Protein AF-A0A1Y3YQ06-F1 (afdb_monomer)

Secondary structure (DSSP, 8-state):
------EEE-HHHHHHHHHHHHHTT--HHHHHHHTT--HHHHHHHHTTEEE--

Mean predicted aligned error: 8.53 Å

pLDDT: mean 72.63, std 13.45, range [40.25, 91.31]

Structure (mmCIF, N/CA/C/O backbone):
data_AF-A0A1Y3YQ06-F1
#
_entry.id   AF-A0A1Y3YQ06-F1
#
loop_
_atom_site.group_PDB
_atom_site.id
_atom_site.type_symbol
_atom_site.label_atom_id
_atom_site.label_alt_id
_atom_site.label_comp_id
_atom_site.label_asym_id
_atom_site.label_entity_id
_atom_site.label_seq_id
_atom_site.pdbx_PDB_ins_code
_atom_site.Cartn_x
_atom_site.Cartn_y
_atom_site.Cartn_z
_atom_site.occupancy
_atom_site.B_iso_or_equiv
_atom_site.auth_seq_id
_atom_site.auth_comp_id
_atom_site.auth_asym_id
_atom_site.auth_atom_id
_atom_site.pdbx_PDB_model_num
ATOM 1 N N . MET A 1 1 ? 2.574 1.642 -32.591 1.00 40.25 1 MET A N 1
ATOM 2 C CA . MET A 1 1 ? 2.853 2.714 -31.608 1.00 40.25 1 MET A CA 1
ATOM 3 C C . MET A 1 1 ? 3.448 2.072 -30.361 1.00 40.25 1 MET A C 1
ATOM 5 O O . MET A 1 1 ? 2.747 1.317 -29.697 1.00 40.25 1 MET A O 1
ATOM 9 N N . LYS A 1 2 ? 4.749 2.262 -30.088 1.00 42.31 2 LYS A N 1
ATOM 10 C CA . LYS A 1 2 ? 5.361 1.762 -28.846 1.00 42.31 2 LYS A CA 1
ATOM 11 C C . LYS A 1 2 ? 4.765 2.564 -27.691 1.00 42.31 2 LYS A C 1
ATOM 13 O O . LYS A 1 2 ? 4.856 3.783 -27.666 1.00 42.31 2 LYS A O 1
ATOM 18 N N . SER A 1 3 ? 4.064 1.877 -26.799 1.00 46.62 3 SER A N 1
ATOM 19 C CA . SER A 1 3 ? 3.497 2.476 -25.597 1.00 46.62 3 SER A CA 1
ATOM 20 C C . SER A 1 3 ? 4.671 2.880 -24.702 1.00 46.62 3 SER A C 1
ATOM 22 O O . SER A 1 3 ? 5.328 1.993 -24.164 1.00 46.62 3 SER A O 1
ATOM 24 N N . ASN A 1 4 ? 4.949 4.184 -24.572 1.00 49.62 4 ASN A N 1
ATOM 25 C CA . ASN A 1 4 ? 5.914 4.762 -23.621 1.00 49.62 4 ASN A CA 1
ATOM 26 C C . ASN A 1 4 ? 5.407 4.601 -22.177 1.00 49.62 4 ASN A C 1
ATOM 28 O O . ASN A 1 4 ? 5.254 5.560 -21.429 1.00 49.62 4 ASN A O 1
ATOM 32 N N . ARG A 1 5 ? 5.073 3.372 -21.788 1.00 52.66 5 ARG A N 1
ATOM 33 C CA . ARG A 1 5 ? 4.788 3.036 -20.402 1.00 52.66 5 ARG A CA 1
ATOM 34 C C . ARG A 1 5 ? 6.128 3.016 -19.687 1.00 52.66 5 ARG A C 1
ATOM 36 O O . ARG A 1 5 ? 6.850 2.028 -19.768 1.00 52.66 5 ARG A O 1
ATOM 43 N N . PHE A 1 6 ? 6.469 4.132 -19.053 1.00 52.72 6 PHE A N 1
ATOM 44 C CA . PHE A 1 6 ? 7.564 4.183 -18.099 1.00 52.72 6 PHE A CA 1
ATOM 45 C C . PHE A 1 6 ? 7.168 3.283 -16.931 1.00 52.72 6 PHE A C 1
ATOM 47 O O . PHE A 1 6 ? 6.299 3.627 -16.134 1.00 52.72 6 PHE A O 1
ATOM 54 N N . ILE A 1 7 ? 7.735 2.079 -16.906 1.00 53.59 7 ILE A N 1
ATOM 55 C CA . ILE A 1 7 ? 7.661 1.200 -15.745 1.00 53.59 7 ILE A CA 1
ATOM 56 C C . ILE A 1 7 ? 8.718 1.745 -14.798 1.00 53.59 7 ILE A C 1
ATOM 58 O O . ILE A 1 7 ? 9.909 1.507 -14.983 1.00 53.59 7 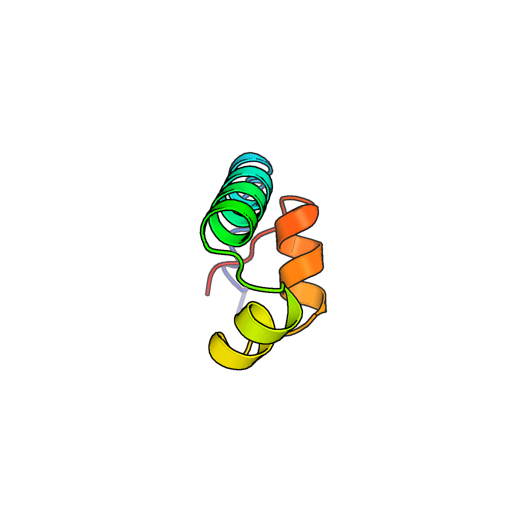ILE A O 1
ATOM 62 N N . SER A 1 8 ? 8.290 2.569 -13.853 1.00 55.78 8 SER A N 1
ATOM 63 C CA . SER A 1 8 ? 9.169 3.046 -12.798 1.00 55.78 8 SER A CA 1
ATOM 64 C C . SER A 1 8 ? 9.132 2.018 -11.675 1.00 55.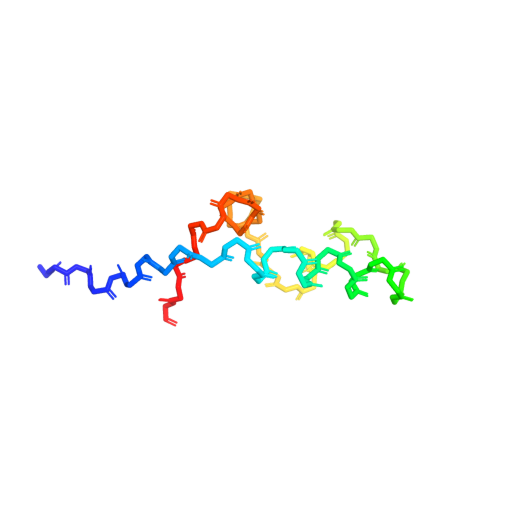78 8 SER A C 1
ATOM 66 O O . SER A 1 8 ? 8.062 1.823 -11.098 1.00 55.78 8 SER A O 1
ATOM 68 N N . ASP A 1 9 ? 10.256 1.354 -11.399 1.00 58.47 9 ASP A N 1
ATOM 69 C CA . ASP A 1 9 ? 10.393 0.420 -10.278 1.00 58.47 9 ASP A CA 1
ATOM 70 C C . ASP A 1 9 ? 10.561 1.234 -8.982 1.00 58.47 9 ASP A C 1
ATOM 72 O O . ASP A 1 9 ? 11.667 1.590 -8.582 1.00 58.47 9 ASP A O 1
ATOM 76 N N . HIS A 1 10 ? 9.439 1.642 -8.381 1.00 68.94 10 HIS A N 1
ATOM 77 C CA . HIS A 1 10 ? 9.406 2.464 -7.165 1.00 68.94 10 HIS A CA 1
ATOM 78 C C . HIS A 1 10 ? 8.794 1.687 -5.992 1.00 68.94 10 HIS A C 1
ATOM 80 O O . HIS A 1 10 ? 7.666 1.971 -5.570 1.00 68.94 10 HIS A O 1
ATOM 86 N N . PRO A 1 11 ? 9.533 0.723 -5.411 1.00 71.31 11 PRO A N 1
ATOM 87 C CA . PRO A 1 11 ? 9.097 0.019 -4.205 1.00 71.31 11 PRO A CA 1
ATOM 88 C C . PRO A 1 11 ? 8.851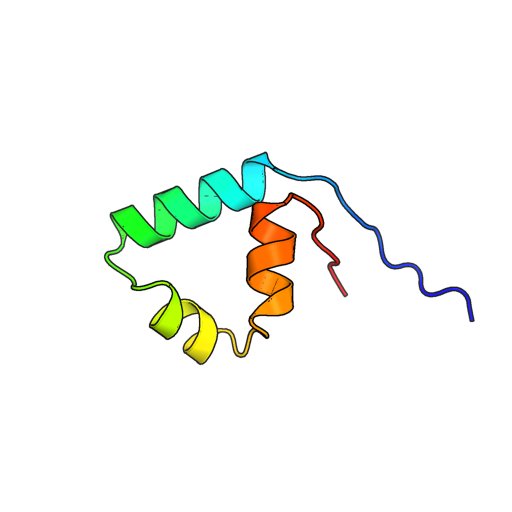 0.982 -3.028 1.00 71.31 11 PRO A C 1
ATOM 90 O O . PRO A 1 11 ? 7.964 0.750 -2.202 1.00 71.31 11 PRO A O 1
ATOM 93 N N . GLU A 1 12 ? 9.572 2.107 -2.989 1.00 78.81 12 GLU A N 1
ATOM 94 C CA . GLU A 1 12 ? 9.402 3.173 -1.995 1.00 78.81 12 GLU A CA 1
ATOM 95 C C . GLU A 1 12 ? 8.009 3.814 -2.047 1.00 78.81 12 GLU A C 1
ATOM 97 O O . GLU A 1 12 ? 7.432 4.114 -1.002 1.00 78.81 12 GLU A O 1
ATOM 102 N N . PHE A 1 13 ? 7.413 3.949 -3.236 1.00 78.06 13 PHE A N 1
ATOM 103 C CA . PHE A 1 13 ? 6.068 4.509 -3.382 1.00 78.06 13 PHE A C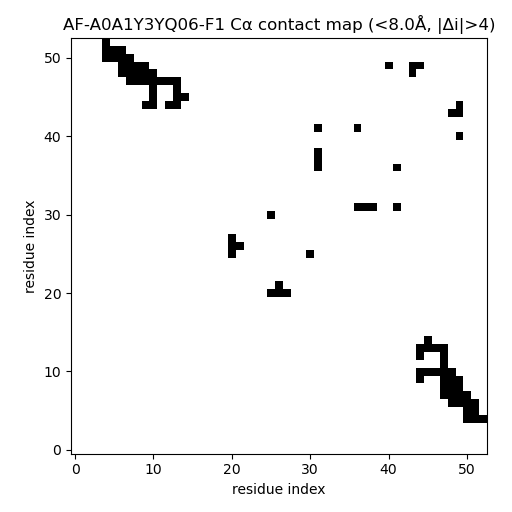A 1
ATOM 104 C C . PHE A 1 13 ? 4.994 3.568 -2.828 1.00 78.06 13 PHE A C 1
ATOM 106 O O . PHE A 1 13 ? 4.064 4.010 -2.151 1.00 78.06 13 PHE A O 1
ATOM 113 N N . GLY A 1 14 ? 5.137 2.258 -3.052 1.00 77.31 14 GLY A N 1
ATOM 114 C CA . GLY A 1 14 ? 4.251 1.259 -2.453 1.00 77.31 14 GLY A CA 1
ATOM 115 C C . GLY A 1 14 ? 4.334 1.251 -0.923 1.00 77.31 14 GLY A C 1
ATOM 116 O O . GLY A 1 14 ? 3.306 1.165 -0.243 1.00 77.31 14 GLY A O 1
ATOM 117 N N . ALA A 1 15 ? 5.544 1.393 -0.372 1.00 82.06 15 ALA A N 1
ATOM 118 C CA . ALA A 1 15 ? 5.764 1.506 1.069 1.00 82.06 15 ALA A CA 1
ATOM 119 C C . ALA A 1 15 ? 5.166 2.800 1.649 1.00 82.06 15 ALA A C 1
ATOM 121 O O . ALA A 1 15 ? 4.480 2.748 2.673 1.00 82.06 15 ALA A O 1
ATOM 122 N N . PHE A 1 16 ? 5.366 3.931 0.966 1.00 84.88 16 PHE A N 1
ATOM 123 C CA . PHE A 1 16 ? 4.78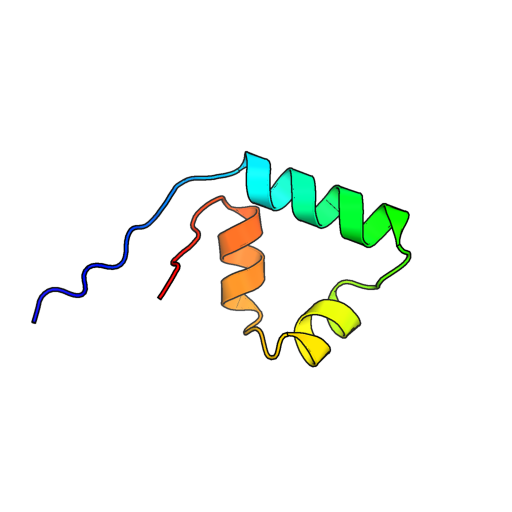9 5.228 1.315 1.00 84.88 16 PHE A CA 1
ATOM 124 C C . PHE A 1 16 ? 3.258 5.175 1.348 1.00 84.88 16 PHE A C 1
ATOM 126 O O . PHE A 1 16 ? 2.659 5.441 2.387 1.00 84.88 16 PHE A O 1
ATOM 133 N N . LEU A 1 17 ? 2.620 4.720 0.264 1.00 82.12 17 LEU A N 1
ATOM 134 C CA . LEU A 1 17 ? 1.161 4.597 0.189 1.00 82.12 17 LEU A CA 1
ATOM 135 C C . LEU A 1 17 ? 0.600 3.710 1.300 1.00 82.12 17 LEU A C 1
ATOM 137 O O 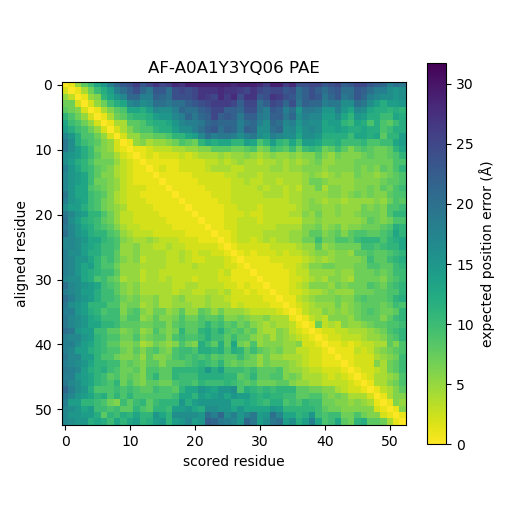. LEU A 1 17 ? -0.397 4.052 1.929 1.00 82.12 17 LEU A O 1
ATOM 141 N N . LYS A 1 18 ? 1.236 2.566 1.573 1.00 83.62 18 LYS A N 1
ATOM 142 C CA . LYS A 1 18 ? 0.788 1.667 2.643 1.00 83.62 18 LYS A CA 1
ATOM 143 C C . LYS A 1 18 ? 0.860 2.339 4.017 1.00 83.62 18 LYS A C 1
ATOM 145 O O . LYS A 1 18 ? -0.023 2.112 4.846 1.00 83.62 18 LYS A O 1
ATOM 150 N N . LYS A 1 19 ? 1.908 3.128 4.265 1.00 88.56 19 LYS A N 1
ATOM 151 C CA . LYS A 1 19 ? 2.092 3.873 5.513 1.00 88.56 19 LYS A CA 1
ATOM 152 C C . LYS A 1 19 ? 1.031 4.968 5.662 1.00 88.56 19 LYS A C 1
ATOM 154 O O . LYS A 1 19 ? 0.349 4.982 6.682 1.00 88.56 19 LYS A O 1
ATOM 159 N N . GLU A 1 20 ? 0.828 5.786 4.633 1.00 89.25 20 GLU A N 1
ATOM 160 C CA . GLU A 1 20 ? -0.159 6.874 4.636 1.00 89.25 20 GLU A CA 1
ATOM 161 C C . GLU A 1 20 ? -1.591 6.353 4.805 1.00 89.25 20 GLU A C 1
ATOM 163 O O . GLU A 1 20 ? -2.326 6.828 5.666 1.00 89.25 20 GLU A O 1
ATOM 168 N N . LEU A 1 21 ? -1.977 5.301 4.070 1.00 87.19 21 LEU A N 1
ATOM 169 C CA . LEU A 1 21 ? -3.303 4.685 4.212 1.00 87.19 21 LEU A CA 1
ATOM 170 C C . LEU A 1 21 ? -3.542 4.157 5.629 1.00 87.19 21 LEU A C 1
ATOM 172 O O . LEU A 1 21 ? -4.637 4.308 6.170 1.00 87.19 21 LEU A O 1
ATOM 176 N N . LYS A 1 22 ? -2.511 3.570 6.249 1.00 88.88 22 LYS A N 1
ATOM 177 C CA . LYS A 1 22 ? -2.585 3.104 7.636 1.00 88.88 22 LYS A CA 1
ATOM 178 C C . LYS A 1 22 ? -2.719 4.272 8.616 1.00 88.88 22 LYS A C 1
ATOM 180 O O . LYS A 1 22 ? -3.505 4.163 9.550 1.00 88.88 22 LYS A O 1
ATOM 185 N N . GLN A 1 23 ? -1.974 5.360 8.419 1.00 91.31 23 GLN A N 1
ATOM 186 C CA . GLN A 1 23 ? -2.052 6.549 9.276 1.00 91.31 23 GLN A CA 1
ATOM 187 C C . GLN A 1 23 ? -3.414 7.241 9.182 1.00 91.31 23 GLN A C 1
ATOM 189 O O . GLN A 1 23 ? -3.948 7.668 10.200 1.00 91.31 23 GLN A O 1
ATOM 194 N N . LEU A 1 24 ? -3.994 7.296 7.985 1.00 90.38 24 LEU A N 1
ATOM 195 C CA . LEU A 1 24 ? -5.308 7.890 7.739 1.00 90.38 24 LEU A CA 1
ATOM 196 C C . LEU A 1 24 ? -6.475 6.949 8.087 1.00 90.38 24 LEU A C 1
ATOM 198 O O . LEU A 1 24 ? -7.631 7.347 7.978 1.00 90.38 24 LEU A O 1
ATOM 202 N N . GLY A 1 25 ? -6.199 5.698 8.477 1.00 89.50 25 GLY A N 1
ATOM 203 C CA . GLY A 1 25 ? -7.230 4.699 8.772 1.00 89.50 25 GLY A CA 1
ATOM 204 C C . GLY A 1 25 ? -8.071 4.302 7.555 1.00 89.50 25 GLY A C 1
ATOM 205 O O . GLY A 1 25 ? -9.176 3.787 7.712 1.00 89.50 25 GLY A O 1
ATOM 206 N N . ILE A 1 26 ? -7.571 4.542 6.339 1.00 87.19 26 ILE A N 1
ATOM 207 C CA . ILE A 1 26 ? -8.307 4.278 5.105 1.00 87.19 26 ILE A CA 1
ATOM 208 C C . ILE A 1 26 ? -8.091 2.811 4.720 1.00 87.19 26 ILE A C 1
ATOM 210 O O . ILE A 1 26 ? -6.961 2.408 4.415 1.00 87.19 26 ILE A O 1
ATOM 214 N N . PRO A 1 27 ? -9.151 1.985 4.684 1.00 85.25 27 PRO A N 1
ATOM 215 C CA . PRO A 1 27 ? -9.014 0.619 4.222 1.00 85.25 27 PRO A CA 1
ATOM 216 C C . PRO A 1 27 ? -8.653 0.614 2.734 1.00 85.25 27 PRO A C 1
ATOM 218 O O . PRO A 1 27 ? -9.167 1.400 1.934 1.00 85.25 27 PRO A O 1
ATOM 221 N N . ARG A 1 28 ? -7.773 -0.314 2.347 1.00 79.62 28 ARG A N 1
ATOM 222 C CA . ARG A 1 28 ? -7.251 -0.419 0.973 1.00 79.62 28 ARG A CA 1
ATOM 223 C C . ARG A 1 28 ? -8.368 -0.535 -0.071 1.00 79.62 28 ARG A C 1
ATOM 225 O O . ARG A 1 28 ? -8.220 -0.011 -1.170 1.00 79.62 28 ARG A O 1
ATOM 232 N N . GLU A 1 29 ? -9.474 -1.196 0.266 1.00 81.12 29 GLU A N 1
ATOM 233 C CA . GLU A 1 29 ? -10.654 -1.315 -0.602 1.00 81.12 29 GLU A CA 1
ATOM 234 C C . GLU A 1 29 ? -11.378 0.016 -0.819 1.00 81.12 29 GLU A C 1
ATOM 236 O O . GLU A 1 29 ? -11.734 0.322 -1.955 1.00 81.12 29 GLU A O 1
ATOM 241 N N . ALA A 1 30 ? -11.527 0.840 0.223 1.00 84.81 30 ALA A N 1
ATOM 242 C CA . ALA A 1 30 ? -12.123 2.166 0.081 1.00 84.81 30 ALA A CA 1
ATOM 243 C C . ALA A 1 30 ? -11.239 3.069 -0.783 1.00 84.81 30 ALA A C 1
ATOM 245 O O . ALA A 1 30 ? -11.730 3.677 -1.727 1.00 84.81 30 ALA A O 1
ATOM 246 N N . PHE A 1 31 ? -9.923 3.078 -0.540 1.00 83.75 31 PHE A N 1
ATOM 247 C CA . PHE A 1 31 ? -8.976 3.812 -1.386 1.00 83.75 31 PHE A CA 1
ATOM 248 C C . PHE A 1 31 ? -9.056 3.364 -2.849 1.00 83.75 31 PHE A C 1
ATOM 250 O O . PHE A 1 31 ? -9.157 4.186 -3.756 1.00 83.75 31 PHE A O 1
ATOM 257 N N . ARG A 1 32 ? -9.077 2.048 -3.086 1.00 83.69 32 ARG A N 1
ATOM 258 C CA . ARG A 1 32 ? -9.222 1.476 -4.427 1.00 83.69 32 ARG A CA 1
ATOM 259 C C . ARG A 1 32 ? -10.498 1.953 -5.118 1.00 83.69 32 ARG A C 1
ATOM 261 O O . ARG A 1 32 ? -10.442 2.321 -6.290 1.00 83.69 32 ARG A O 1
ATOM 268 N N . SER A 1 33 ? -11.623 1.888 -4.406 1.00 81.44 33 SER A N 1
ATOM 269 C CA . SER A 1 33 ? -12.936 2.272 -4.918 1.00 81.44 33 SER A CA 1
ATOM 270 C C . SER A 1 33 ? -12.967 3.757 -5.267 1.00 81.44 33 SER A C 1
ATOM 272 O O . SER A 1 33 ? -13.347 4.111 -6.379 1.00 81.44 33 SER A O 1
ATOM 274 N N . THR A 1 34 ? -12.488 4.613 -4.362 1.00 83.00 34 THR A N 1
ATOM 275 C CA . THR A 1 34 ? -12.456 6.070 -4.542 1.00 83.00 34 THR A CA 1
ATOM 276 C C . THR A 1 34 ? -11.509 6.498 -5.660 1.00 83.00 34 THR A C 1
ATOM 278 O O . THR A 1 34 ? -11.824 7.398 -6.431 1.00 83.00 34 THR A O 1
ATOM 281 N N . CYS A 1 35 ? -10.358 5.840 -5.801 1.00 80.38 35 CYS A N 1
ATOM 282 C CA . CYS A 1 35 ? -9.405 6.140 -6.868 1.00 80.38 35 CYS A CA 1
ATOM 283 C C . CYS A 1 35 ? -9.712 5.414 -8.190 1.00 80.38 35 CYS A C 1
ATOM 285 O O . CYS A 1 35 ? -8.895 5.474 -9.107 1.00 80.38 35 CYS A O 1
ATOM 287 N N . HIS A 1 36 ? -10.839 4.697 -8.293 1.00 79.38 36 HIS A N 1
ATOM 288 C CA . HIS A 1 36 ? -11.220 3.896 -9.465 1.00 79.38 36 HIS A CA 1
ATOM 289 C C . HIS A 1 36 ? -10.083 2.990 -9.985 1.00 79.38 36 HIS A C 1
ATOM 291 O O . HIS A 1 36 ? -9.929 2.756 -11.187 1.00 79.38 36 HIS A O 1
ATOM 297 N N . MET A 1 37 ? -9.263 2.462 -9.070 1.00 76.56 37 MET A N 1
ATOM 298 C CA . MET A 1 37 ? -8.087 1.664 -9.413 1.00 76.56 37 MET A CA 1
ATOM 299 C C . MET A 1 37 ? -8.445 0.183 -9.587 1.00 76.56 37 MET A C 1
ATOM 301 O O . MET A 1 37 ? -9.161 -0.431 -8.788 1.00 76.56 37 MET A O 1
ATOM 305 N N . LYS A 1 38 ? -7.884 -0.447 -10.625 1.00 76.69 38 LYS A N 1
ATOM 306 C CA . LYS A 1 38 ? -7.960 -1.908 -10.788 1.00 76.69 38 LYS A CA 1
ATOM 307 C C . LYS A 1 38 ? -7.104 -2.600 -9.724 1.00 76.69 38 LYS A C 1
ATOM 309 O O . LYS A 1 38 ? -6.046 -2.098 -9.360 1.00 76.69 38 LYS A O 1
ATOM 314 N N . GLN A 1 39 ? -7.525 -3.783 -9.268 1.00 71.00 39 GLN A N 1
ATOM 315 C CA . GLN A 1 39 ? -6.766 -4.569 -8.281 1.00 71.00 39 GLN A CA 1
ATOM 316 C C . GLN A 1 39 ? -5.335 -4.838 -8.736 1.00 71.00 39 GLN A C 1
ATOM 318 O O . GLN A 1 39 ? -4.411 -4.720 -7.939 1.00 71.00 39 GLN A O 1
ATOM 323 N N . SER A 1 40 ? -5.173 -5.145 -10.025 1.00 72.69 40 SER A N 1
ATOM 324 C CA . SER A 1 40 ? -3.877 -5.376 -10.658 1.00 72.69 40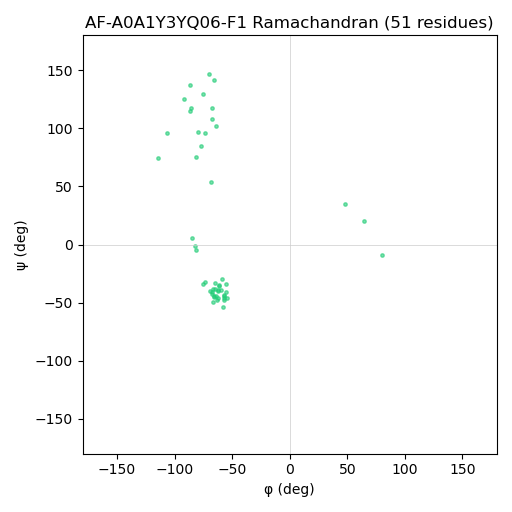 SER A CA 1
ATOM 325 C C . SER A 1 40 ? -2.940 -4.195 -10.424 1.00 72.69 40 SER A C 1
ATOM 327 O O . SER A 1 40 ? -1.854 -4.396 -9.910 1.00 72.69 40 SER A O 1
ATOM 329 N N . TYR A 1 41 ? -3.425 -2.964 -10.618 1.00 71.69 41 TYR A N 1
ATOM 330 C CA . TYR A 1 41 ? -2.630 -1.750 -10.430 1.00 71.69 41 TYR A CA 1
ATOM 331 C C . TYR A 1 41 ? -2.130 -1.574 -8.986 1.00 71.69 41 TYR A C 1
ATOM 333 O O . TYR A 1 41 ? -1.014 -1.124 -8.762 1.00 71.69 41 TYR A O 1
ATOM 341 N N . LEU A 1 42 ? -2.918 -1.980 -7.986 1.00 70.50 42 LEU A N 1
AT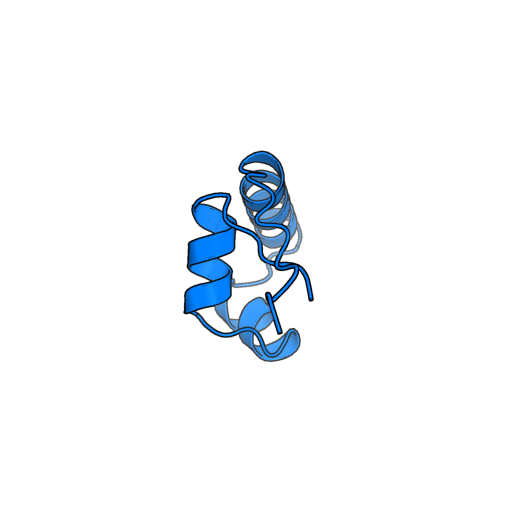OM 342 C CA . LEU A 1 42 ? -2.494 -1.942 -6.582 1.00 70.50 42 LEU A CA 1
ATOM 343 C C . LEU A 1 42 ? -1.473 -3.027 -6.228 1.00 70.50 42 LEU A C 1
ATOM 345 O O . LEU A 1 42 ? -0.655 -2.821 -5.331 1.00 70.50 42 LEU A O 1
ATOM 349 N N . GLU A 1 43 ? -1.549 -4.188 -6.870 1.00 72.94 43 GLU A N 1
ATOM 350 C CA . GLU A 1 43 ? -0.555 -5.252 -6.711 1.00 72.94 43 GLU A CA 1
ATOM 351 C C . GLU A 1 43 ? 0.737 -4.918 -7.461 1.00 72.94 43 GLU A C 1
ATOM 353 O O . GLU A 1 43 ? 1.822 -5.193 -6.956 1.00 72.94 43 GLU A O 1
ATOM 358 N N . ASP A 1 44 ? 0.624 -4.241 -8.599 1.00 71.31 44 ASP A N 1
ATOM 359 C CA . ASP A 1 44 ? 1.733 -3.676 -9.359 1.00 71.31 44 ASP A CA 1
ATOM 360 C C . ASP A 1 44 ? 2.447 -2.570 -8.551 1.00 71.31 44 ASP A C 1
ATOM 362 O O . ASP A 1 44 ? 3.662 -2.636 -8.384 1.00 71.31 44 ASP A O 1
ATOM 366 N N . ILE A 1 45 ? 1.710 -1.655 -7.895 1.00 70.88 45 ILE A N 1
ATOM 367 C CA . ILE A 1 45 ? 2.272 -0.681 -6.930 1.00 70.88 45 ILE A CA 1
ATOM 368 C C . ILE A 1 45 ? 3.025 -1.381 -5.792 1.00 70.88 45 ILE A C 1
ATOM 370 O O . ILE A 1 45 ? 4.109 -0.953 -5.401 1.00 70.88 45 ILE A O 1
ATOM 374 N N . LYS A 1 46 ? 2.469 -2.468 -5.246 1.00 67.94 46 LYS A N 1
ATOM 375 C CA . LYS A 1 46 ? 3.116 -3.236 -4.170 1.00 67.94 46 LYS A CA 1
ATOM 376 C C . LYS A 1 46 ? 4.414 -3.899 -4.638 1.00 67.94 46 LYS A C 1
ATOM 378 O O . LYS A 1 46 ? 5.336 -4.039 -3.840 1.00 67.94 46 LYS A O 1
ATOM 383 N N . LYS A 1 47 ? 4.476 -4.314 -5.903 1.00 68.38 47 LYS A N 1
ATOM 384 C CA . LYS A 1 47 ? 5.670 -4.882 -6.541 1.00 68.38 47 LYS A CA 1
ATOM 385 C C . LYS A 1 47 ? 6.649 -3.815 -7.037 1.00 68.38 47 LYS A C 1
ATOM 387 O O . LYS A 1 47 ? 7.679 -4.177 -7.581 1.00 68.38 47 LYS A O 1
ATOM 392 N N . GLY A 1 48 ? 6.327 -2.532 -6.868 1.00 63.91 48 GLY A N 1
ATOM 393 C CA . GLY A 1 48 ? 7.119 -1.422 -7.384 1.00 63.91 48 GLY A CA 1
ATOM 394 C C . GLY A 1 48 ? 6.893 -1.141 -8.868 1.00 63.91 48 GLY A C 1
ATOM 395 O O . GLY A 1 48 ? 7.316 -0.096 -9.326 1.00 63.91 48 GLY A O 1
ATOM 396 N N . SER A 1 49 ? 6.178 -1.986 -9.613 1.00 64.06 49 SER A N 1
ATOM 397 C CA . SER A 1 49 ? 5.943 -1.829 -11.053 1.00 64.06 49 SER A CA 1
ATOM 398 C C . SER A 1 49 ? 4.813 -0.842 -11.345 1.00 64.06 49 SER A C 1
ATOM 400 O O . SER A 1 49 ? 3.706 -1.223 -11.710 1.00 64.06 49 SER A O 1
ATOM 402 N N . ILE A 1 50 ? 5.065 0.453 -11.196 1.00 67.44 50 ILE A N 1
ATOM 403 C CA . ILE A 1 50 ? 4.036 1.472 -11.419 1.00 67.44 50 ILE A CA 1
ATOM 404 C C . ILE A 1 50 ? 4.109 1.940 -12.863 1.00 67.44 50 ILE A C 1
ATOM 406 O O . ILE A 1 50 ? 5.155 2.369 -13.343 1.00 67.44 50 ILE A O 1
ATOM 410 N N . ILE A 1 51 ? 2.975 1.861 -13.553 1.00 62.03 51 ILE A N 1
ATOM 411 C CA . ILE A 1 51 ? 2.819 2.394 -14.901 1.00 62.03 51 ILE A CA 1
ATOM 412 C C . ILE A 1 51 ? 1.968 3.654 -14.799 1.00 62.03 51 ILE A C 1
ATOM 414 O O . ILE A 1 51 ? 0.738 3.571 -14.785 1.00 62.03 51 ILE A O 1
ATOM 418 N N . MET A 1 52 ? 2.618 4.813 -14.732 1.00 54.41 52 MET A N 1
ATOM 419 C CA . MET A 1 52 ? 1.925 6.094 -14.868 1.00 54.41 52 MET A CA 1
ATOM 420 C C . MET A 1 52 ? 1.583 6.317 -16.349 1.00 54.41 52 MET A C 1
ATOM 422 O O . MET A 1 52 ? 2.427 6.113 -17.225 1.00 54.41 52 MET A O 1
ATOM 426 N N . ARG A 1 53 ? 0.316 6.639 -16.628 1.00 53.03 53 ARG A N 1
ATOM 427 C CA . ARG A 1 53 ? -0.187 7.001 -17.960 1.00 53.03 53 ARG A CA 1
ATOM 428 C C . ARG A 1 53 ? -0.342 8.503 -18.075 1.00 53.03 53 ARG A C 1
ATOM 430 O O . ARG A 1 53 ? -0.740 9.102 -17.055 1.00 53.03 53 ARG A O 1
#

Foldseek 3Di:
DPPPFPFAQCCVQLVVVVVVCVVVVNPPVNVCVVVVHDPVQNVCNNRSRHGDD

Radius of gyration: 12.02 Å; Cα contacts (8 Å, |Δi|>4): 47; chains: 1; bounding box: 23×13×41 Å

Organism: NCBI:txid626929

Nearest PDB structures (foldseek):
  7o81-assembly1_AU  TM=7.129E-01  e=3.387E-01  Oryctolagus cuniculus
  3kz3-assembly1_A  TM=6.745E-01  e=3.148E-01  Lambdavirus lambda
  4ghj-assembly1_A  TM=7.760E-01  e=1.695E+00  Vibrio vulnificus CMCP6
  4gqm-assembly1_A-2  TM=8.115E-01  e=2.629E+00  Chlamydia trachomatis L2/434/Bu
  6zvh-assembly1_i  TM=7.044E-01  e=1.575E+00  Homo sapiens

Sequence (53 a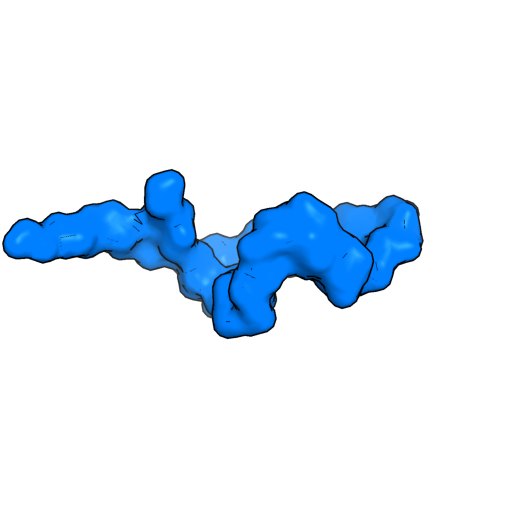a):
MKSNRFISDHPEFGAFLKKELKQLGIPREAFRSTCHMKQSYLEDIKKGSIIMR

Solvent-accessible surface area (backbone atoms only — not comparable to full-atom values): 3141 Å² total; per-residue (Å²): 131,87,76,83,60,53,67,45,80,39,51,64,56,30,52,48,52,54,50,51,33,60,75,70,68,50,52,70,65,57,54,32,61,76,66,72,51,56,69,65,59,58,53,26,26,62,70,4,52,34,67,67,128